Protein AF-A0A6N8RC34-F1 (afdb_monomer)

InterPro domains:
  IPR010295 Protein of unknown function DUF898 [PF05987] (1-135)

Radius of gyration: 23.48 Å; Cα contacts (8 Å, |Δi|>4): 104; chains: 1; bounding box: 56×42×61 Å

Mean predicted aligned error: 10.78 Å

Foldseek 3Di:
DVLVVVCVVVVNLSVLVSVLVVVQVVQQPDDDPNWGKQADDDSVVVSVVVVVVVVLVVVLVVCVVVVPVVVNVVSVVVVVVVVLVCVLVVVQVRQQRIDIPNHGRRDPDDPVVSCCLPPVVVVVLVVVLVVVLVVLVVVQPPPDPVSVVVSVVVNVVSVVVSVVVVVVSVVVD

Sequence (173 aa):
VVNVLLTIITLGIYLPWALMKCKRYLYANMEVNGQRFSYGITGGNVFVSCLVFVFFYFAILMTVSADMPLVGCVLTLSLLVLLIFMAAKGLRYQALMTSLNGVRFSFNCSLKGFWWVTFFLPILMAIGMGAVFFISTKMLHANSSSSVIISVVLMAIVGIVSIGIFNGTLYSL

Organism: Escherichia coli (NCBI:txid562)

Structure (mmCIF, N/CA/C/O backbone):
data_AF-A0A6N8RC34-F1
#
_entry.id   AF-A0A6N8RC34-F1
#
loop_
_atom_site.group_PDB
_atom_site.id
_atom_site.type_symbol
_atom_site.label_atom_id
_atom_site.label_alt_id
_atom_site.label_comp_id
_atom_site.label_asym_id
_atom_site.label_entity_id
_atom_site.label_seq_id
_atom_site.pdbx_PDB_ins_code
_atom_site.Cartn_x
_atom_site.Cartn_y
_atom_site.Cartn_z
_atom_site.occupancy
_atom_site.B_iso_or_equiv
_atom_site.auth_seq_id
_atom_site.auth_comp_id
_atom_site.auth_asym_id
_atom_site.auth_atom_id
_atom_site.pdbx_PDB_model_num
ATOM 1 N N . VAL A 1 1 ? 0.590 -0.813 26.641 1.00 63.06 1 VAL A N 1
ATOM 2 C CA . VAL A 1 1 ? 1.868 -1.478 27.002 1.00 63.06 1 VAL A CA 1
ATOM 3 C C . VAL A 1 1 ? 1.749 -3.008 27.022 1.00 63.06 1 VAL A C 1
ATOM 5 O O . VAL A 1 1 ? 2.522 -3.658 26.337 1.00 63.06 1 VAL A O 1
ATOM 8 N N . VAL A 1 2 ? 0.731 -3.599 27.669 1.00 73.31 2 VAL A N 1
ATOM 9 C CA . VAL A 1 2 ? 0.553 -5.074 27.759 1.00 73.31 2 VAL A CA 1
ATOM 10 C C . VAL A 1 2 ? 0.464 -5.792 26.399 1.00 73.31 2 VAL A C 1
ATOM 12 O O . VAL A 1 2 ? 1.106 -6.819 26.207 1.00 73.31 2 VAL A O 1
ATOM 15 N N . ASN A 1 3 ? -0.263 -5.238 25.419 1.00 76.50 3 ASN A N 1
ATOM 16 C CA . ASN A 1 3 ? -0.353 -5.853 24.083 1.00 76.50 3 ASN A CA 1
ATOM 17 C C . ASN A 1 3 ? 1.005 -5.936 23.369 1.00 76.50 3 ASN A C 1
ATOM 19 O O . ASN A 1 3 ? 1.216 -6.882 22.621 1.00 76.50 3 ASN A O 1
ATOM 23 N N . VAL A 1 4 ? 1.899 -4.963 23.605 1.00 72.06 4 VAL A N 1
ATOM 24 C CA . VAL A 1 4 ? 3.238 -4.915 22.990 1.00 72.06 4 VAL A CA 1
ATOM 25 C C . VAL A 1 4 ? 4.112 -6.034 23.557 1.00 72.06 4 VAL A C 1
ATOM 27 O O . VAL A 1 4 ? 4.781 -6.739 22.804 1.00 72.06 4 VAL A O 1
ATOM 30 N N . LEU A 1 5 ? 4.023 -6.258 24.871 1.00 77.06 5 LEU A N 1
ATOM 31 C CA . LEU A 1 5 ? 4.707 -7.354 25.555 1.00 77.06 5 LEU A CA 1
ATOM 32 C C . LEU A 1 5 ? 4.263 -8.719 25.000 1.00 77.06 5 LEU A C 1
ATOM 34 O O . LEU A 1 5 ? 5.094 -9.562 24.676 1.00 77.06 5 LEU A O 1
ATOM 38 N N . LEU A 1 6 ? 2.952 -8.896 24.798 1.00 73.75 6 LEU A N 1
ATOM 39 C CA . LEU A 1 6 ? 2.382 -10.112 24.211 1.00 73.75 6 LEU A CA 1
ATOM 40 C C . LEU A 1 6 ? 2.857 -10.351 22.768 1.00 73.75 6 LEU A C 1
ATOM 42 O O . LEU A 1 6 ? 3.111 -11.492 22.391 1.00 73.75 6 LEU A O 1
ATOM 46 N N . THR A 1 7 ? 3.011 -9.301 21.954 1.00 74.69 7 THR A N 1
ATOM 47 C CA . THR A 1 7 ? 3.586 -9.424 20.601 1.00 74.69 7 THR A CA 1
ATOM 48 C C . THR A 1 7 ? 5.031 -9.893 20.604 1.00 74.69 7 THR A C 1
ATOM 50 O O . THR A 1 7 ? 5.385 -10.703 19.755 1.00 74.69 7 THR A O 1
ATOM 53 N N . ILE A 1 8 ? 5.850 -9.415 21.543 1.00 78.25 8 ILE A N 1
ATOM 54 C CA . ILE A 1 8 ? 7.261 -9.811 21.639 1.00 78.25 8 ILE A CA 1
ATOM 55 C C . ILE A 1 8 ? 7.361 -11.279 22.071 1.00 78.25 8 ILE A C 1
ATOM 57 O O . ILE A 1 8 ? 8.063 -12.058 21.437 1.00 78.25 8 ILE A O 1
ATOM 61 N N . ILE A 1 9 ? 6.589 -11.678 23.088 1.00 81.31 9 ILE A N 1
ATOM 62 C CA . ILE A 1 9 ? 6.577 -13.057 23.607 1.00 81.31 9 ILE A CA 1
ATOM 63 C C . ILE A 1 9 ? 6.070 -14.056 22.556 1.00 81.31 9 ILE A C 1
ATOM 65 O O . ILE A 1 9 ? 6.555 -15.179 22.482 1.00 81.31 9 ILE A O 1
ATOM 69 N N . THR A 1 10 ? 5.117 -13.652 21.714 1.00 83.12 10 THR A N 1
ATOM 70 C CA . THR A 1 10 ? 4.564 -14.504 20.645 1.00 83.12 10 THR A CA 1
ATOM 71 C C . THR A 1 10 ? 5.323 -14.400 19.318 1.00 83.12 10 THR A C 1
ATOM 73 O O . THR A 1 10 ? 4.778 -14.808 18.293 1.00 83.12 10 THR A O 1
ATOM 76 N N . LEU A 1 11 ? 6.545 -13.841 19.299 1.00 76.81 11 LEU A N 1
ATOM 77 C CA . LEU A 1 11 ? 7.365 -13.677 18.083 1.00 76.81 11 LEU A CA 1
ATOM 78 C C . LEU A 1 11 ? 6.620 -12.967 16.931 1.00 76.81 11 LEU A C 1
ATOM 80 O O . LEU A 1 11 ? 6.848 -13.230 15.755 1.00 76.81 11 LEU A O 1
ATOM 84 N N . GLY A 1 12 ? 5.698 -12.059 17.259 1.00 72.69 12 GLY A N 1
ATOM 85 C CA . GLY A 1 12 ? 4.905 -11.320 16.276 1.00 72.69 12 GLY A CA 1
ATOM 86 C C . GLY A 1 12 ? 3.615 -12.009 15.816 1.00 72.69 12 GLY A C 1
ATOM 87 O O . GLY A 1 12 ? 2.864 -11.411 15.052 1.00 72.69 12 GLY A O 1
ATOM 88 N N . ILE A 1 13 ? 3.258 -13.197 16.316 1.00 78.69 13 ILE A N 1
ATOM 89 C CA . ILE A 1 13 ? 1.967 -13.830 15.976 1.00 78.69 13 ILE A CA 1
ATOM 90 C C . ILE A 1 13 ? 0.790 -12.976 16.484 1.00 78.69 13 ILE A C 1
ATOM 92 O O . ILE A 1 13 ? -0.229 -12.847 15.807 1.00 78.69 13 ILE A O 1
ATOM 96 N N . TYR A 1 14 ? 0.931 -12.316 17.642 1.00 81.44 14 TYR A N 1
ATOM 97 C CA . TYR A 1 14 ? -0.125 -11.467 18.213 1.00 81.44 14 TYR A CA 1
ATOM 98 C C . TYR A 1 14 ? -0.258 -10.076 17.553 1.00 81.44 14 TYR A C 1
ATOM 100 O O . TYR A 1 14 ? -1.153 -9.303 17.913 1.00 81.44 14 TYR A O 1
ATOM 108 N N . LEU A 1 15 ? 0.595 -9.728 16.577 1.00 77.38 15 LEU A N 1
ATOM 109 C CA . LEU A 1 15 ? 0.657 -8.377 15.990 1.00 77.38 15 LEU A CA 1
ATOM 110 C C . LEU A 1 15 ? -0.679 -7.913 15.386 1.00 77.38 15 LEU A C 1
ATOM 112 O O . LEU A 1 15 ? -1.108 -6.796 15.696 1.00 77.38 15 LEU A O 1
ATOM 116 N N . PRO A 1 16 ? -1.406 -8.746 14.613 1.00 79.56 16 PRO A N 1
ATOM 117 C CA . PRO A 1 16 ? -2.693 -8.358 14.034 1.00 79.56 16 PRO A CA 1
ATOM 118 C C . PRO A 1 16 ? -3.755 -8.014 15.087 1.00 79.56 16 PRO A C 1
ATOM 120 O O . PRO A 1 16 ? -4.506 -7.047 14.932 1.00 79.56 16 PRO A O 1
ATOM 123 N N . TRP A 1 17 ? -3.800 -8.761 16.194 1.00 79.88 17 TRP A N 1
ATOM 124 C CA . TRP A 1 17 ? -4.734 -8.502 17.293 1.00 79.88 17 TRP A CA 1
ATOM 125 C C . TRP A 1 17 ? -4.343 -7.269 18.107 1.00 79.88 17 TRP A C 1
ATOM 127 O O . TRP A 1 17 ? -5.219 -6.484 18.478 1.00 79.88 17 TRP A O 1
ATOM 137 N N . ALA A 1 18 ? -3.046 -7.061 18.355 1.00 79.44 18 ALA A N 1
ATOM 138 C CA . ALA A 1 18 ? -2.543 -5.870 19.034 1.00 79.44 18 ALA A CA 1
ATOM 139 C C . ALA A 1 18 ? -2.869 -4.590 18.247 1.00 79.44 18 ALA A C 1
ATOM 141 O O . ALA A 1 18 ? -3.388 -3.630 18.827 1.00 79.44 18 ALA A O 1
ATOM 142 N N . LEU A 1 19 ? -2.640 -4.603 16.928 1.00 77.81 19 LEU A N 1
ATOM 143 C CA . LEU A 1 19 ? -2.957 -3.492 16.030 1.00 77.81 19 LEU A CA 1
ATOM 144 C C . LEU A 1 19 ? -4.456 -3.184 16.008 1.00 77.81 19 LEU A C 1
ATOM 146 O O . LEU A 1 19 ? -4.842 -2.024 16.143 1.00 77.81 19 LEU A O 1
ATOM 150 N N . MET A 1 20 ? -5.312 -4.205 15.899 1.00 78.19 20 MET A N 1
ATOM 151 C CA . MET A 1 20 ? -6.765 -3.997 15.897 1.00 78.19 20 MET A CA 1
ATOM 152 C C . MET A 1 20 ? -7.292 -3.481 17.232 1.00 78.19 20 MET A C 1
ATOM 154 O O . MET A 1 20 ? -8.139 -2.587 17.243 1.00 78.19 20 MET A O 1
ATOM 158 N N . LYS A 1 21 ? -6.755 -3.968 18.359 1.00 79.81 21 LYS A N 1
ATOM 159 C CA . LYS A 1 21 ? -7.063 -3.393 19.674 1.00 79.81 21 LYS A CA 1
ATOM 160 C C . LYS A 1 21 ? -6.669 -1.918 19.720 1.00 79.81 21 LYS A C 1
ATOM 162 O O . LYS A 1 21 ? -7.504 -1.105 20.098 1.00 79.81 21 LYS A O 1
ATOM 167 N N . CYS A 1 22 ? -5.450 -1.567 19.302 1.00 80.56 22 CYS A N 1
ATOM 168 C CA . CYS A 1 22 ? -4.970 -0.182 19.287 1.00 80.56 22 CYS A CA 1
ATOM 169 C C . CYS A 1 22 ? -5.870 0.729 18.439 1.00 80.56 22 CYS A C 1
ATOM 171 O O . CYS A 1 22 ? -6.347 1.749 18.931 1.00 80.56 22 CYS A O 1
ATOM 173 N N . LYS A 1 23 ? -6.202 0.311 17.209 1.00 76.88 23 LYS A N 1
ATOM 174 C CA . LYS A 1 23 ? -7.136 1.046 16.346 1.00 76.88 23 LYS A CA 1
ATOM 175 C C . LYS A 1 23 ? -8.494 1.242 17.012 1.00 76.88 23 LYS A C 1
ATOM 177 O O . LYS A 1 23 ? -8.998 2.356 17.024 1.00 76.88 23 LYS A O 1
ATOM 182 N N . ARG A 1 24 ? -9.068 0.197 17.619 1.00 78.25 24 ARG A N 1
ATOM 183 C CA . ARG A 1 24 ? -10.349 0.302 18.333 1.00 78.25 24 ARG A CA 1
ATOM 184 C C . ARG A 1 24 ? -10.286 1.300 19.493 1.00 78.25 24 ARG A C 1
ATOM 186 O O . ARG A 1 24 ? -11.235 2.052 19.673 1.00 78.25 24 ARG A O 1
ATOM 193 N N . TYR A 1 25 ? -9.186 1.335 20.249 1.00 79.88 25 TYR A N 1
ATOM 194 C CA . TYR A 1 25 ? -8.989 2.340 21.300 1.00 79.88 25 TYR A CA 1
ATOM 195 C C . TYR A 1 25 ? -8.897 3.759 20.729 1.00 79.88 25 TYR A C 1
ATOM 197 O O . TYR A 1 25 ? -9.510 4.662 21.286 1.00 79.88 25 TYR A O 1
ATOM 205 N N . LEU A 1 26 ? -8.186 3.965 19.617 1.00 78.50 26 LEU A N 1
ATOM 206 C CA . LEU A 1 26 ? -8.103 5.281 18.974 1.00 78.50 26 LEU A CA 1
ATOM 207 C C . LEU A 1 26 ? -9.468 5.746 18.449 1.00 78.50 26 LEU A C 1
ATOM 209 O O . LEU A 1 26 ? -9.878 6.858 18.751 1.00 78.50 26 LEU A O 1
ATOM 213 N N . TYR A 1 27 ? -10.207 4.889 17.738 1.00 73.75 27 TYR A N 1
ATOM 214 C CA . TYR A 1 27 ? -11.541 5.229 17.227 1.00 73.75 27 TYR A CA 1
ATOM 215 C C . TYR A 1 27 ? -12.570 5.467 18.339 1.00 73.75 27 TYR A C 1
ATOM 217 O O . TYR A 1 27 ? -13.431 6.323 18.182 1.00 73.75 27 TYR A O 1
ATOM 225 N N . ALA A 1 28 ? -12.467 4.761 19.470 1.00 73.25 28 ALA A N 1
ATOM 226 C CA . ALA A 1 28 ? -13.355 4.974 20.614 1.00 73.25 28 ALA A CA 1
ATOM 227 C C . ALA A 1 28 ? -13.096 6.300 21.355 1.00 73.25 28 ALA A C 1
ATOM 229 O O . ALA A 1 28 ? -14.009 6.808 22.000 1.00 73.25 28 ALA A O 1
ATOM 230 N N . ASN A 1 29 ? -11.872 6.838 21.278 1.00 76.94 29 ASN A N 1
ATOM 231 C CA . ASN A 1 29 ? -11.497 8.126 21.875 1.00 76.94 29 ASN A CA 1
ATOM 232 C C . ASN A 1 29 ? -11.538 9.290 20.869 1.00 76.94 29 ASN A C 1
ATOM 234 O O . ASN A 1 29 ? -11.396 10.441 21.269 1.00 76.94 29 ASN A O 1
ATOM 238 N N . MET A 1 30 ? -11.722 9.011 19.574 1.00 75.19 30 MET A N 1
ATOM 239 C CA . MET A 1 30 ? -11.992 10.040 18.574 1.00 75.19 30 MET A CA 1
ATOM 240 C C . MET A 1 30 ? -13.492 10.321 18.525 1.00 75.19 30 MET A C 1
ATOM 242 O O . MET A 1 30 ? -14.285 9.508 18.046 1.00 75.19 30 MET A O 1
ATOM 246 N N . GLU A 1 31 ? -13.863 11.499 19.012 1.00 69.69 31 GLU A N 1
ATOM 247 C CA . GLU A 1 31 ? -15.205 12.055 18.894 1.00 69.69 31 GLU A CA 1
ATOM 248 C C . GLU A 1 31 ? -15.199 13.121 17.798 1.00 69.69 31 GLU A C 1
ATOM 250 O O . GLU A 1 31 ? -14.396 14.052 17.821 1.00 69.69 31 GLU A O 1
ATOM 255 N N . VAL A 1 32 ? -16.096 12.988 16.823 1.00 68.62 32 VAL A N 1
ATOM 256 C CA . VAL A 1 32 ? -16.348 14.036 15.829 1.00 68.62 32 VAL A CA 1
ATOM 257 C C . VAL A 1 32 ? -17.746 14.560 16.096 1.00 68.62 32 VAL A C 1
ATOM 259 O O . VAL A 1 32 ? -18.718 13.810 16.044 1.00 68.62 32 VAL A O 1
ATOM 262 N N . ASN A 1 33 ? -17.840 15.850 16.419 1.00 66.56 33 ASN A N 1
ATOM 263 C CA . ASN A 1 33 ? -19.104 16.529 16.708 1.00 66.56 33 ASN A CA 1
ATOM 264 C C . ASN A 1 33 ? -19.908 15.886 17.869 1.00 66.56 33 ASN A C 1
ATOM 266 O O . ASN A 1 33 ? -21.126 15.740 17.791 1.00 66.56 33 ASN A O 1
ATOM 270 N N . GLY A 1 34 ? -19.212 15.440 18.927 1.00 66.44 34 GLY A N 1
ATOM 271 C CA . GLY A 1 34 ? -19.816 14.828 20.122 1.00 66.44 34 GLY A CA 1
ATOM 272 C C . GLY A 1 34 ? -20.303 13.384 19.947 1.00 66.44 34 GLY A C 1
ATOM 273 O O . GLY A 1 34 ? -20.969 12.849 20.830 1.00 66.44 34 GLY A O 1
ATOM 274 N N . GLN A 1 35 ? -19.992 12.740 18.818 1.00 60.16 35 GLN A N 1
ATOM 275 C CA . GLN A 1 35 ? -20.383 11.361 18.526 1.00 60.16 35 GLN A CA 1
ATOM 276 C C . GLN A 1 35 ? -19.145 10.470 18.351 1.00 60.16 35 GLN A C 1
ATOM 278 O O . GLN A 1 35 ? -18.155 10.864 17.729 1.00 60.16 35 GLN A O 1
ATOM 283 N N . ARG A 1 36 ? -19.207 9.248 18.893 1.00 67.06 36 ARG A N 1
ATOM 284 C CA . ARG A 1 36 ? -18.118 8.259 18.843 1.00 67.06 36 ARG A CA 1
ATOM 285 C C . ARG A 1 36 ? -18.235 7.374 17.610 1.00 67.06 36 ARG A C 1
ATOM 287 O O . ARG A 1 36 ? -19.323 6.902 17.278 1.00 67.06 36 ARG A O 1
ATOM 294 N N . PHE A 1 37 ? -17.104 7.068 16.983 1.00 67.50 37 PHE A N 1
ATOM 295 C CA . PHE A 1 37 ? -17.050 6.049 15.938 1.00 67.50 37 PHE A CA 1
ATOM 296 C C . PHE A 1 37 ? -17.117 4.645 16.548 1.00 67.50 37 PHE A C 1
ATOM 298 O O . PHE A 1 37 ? -16.347 4.306 17.448 1.00 67.50 37 PHE A O 1
ATOM 305 N N . SER A 1 38 ? -17.998 3.794 16.017 1.00 65.88 38 SER A N 1
ATOM 306 C CA . SER A 1 38 ? -18.004 2.366 16.349 1.00 65.88 38 SER A CA 1
ATOM 307 C C . SER A 1 38 ? -17.232 1.589 15.284 1.00 65.88 38 SER A C 1
ATOM 309 O O . SER A 1 38 ? -17.516 1.713 14.090 1.00 65.88 38 SER A O 1
ATOM 311 N N . TYR A 1 39 ? -16.232 0.816 15.719 1.00 67.81 39 TYR A N 1
ATOM 312 C CA . TYR A 1 39 ? -15.354 0.019 14.860 1.00 67.81 39 TYR A CA 1
ATOM 313 C C . TYR A 1 39 ? -15.387 -1.450 15.286 1.00 67.81 39 TYR A C 1
ATOM 315 O O . TYR A 1 39 ? -14.823 -1.833 16.315 1.00 67.81 39 TYR A O 1
ATOM 323 N N . GLY A 1 40 ? -16.058 -2.281 14.489 1.00 66.50 40 GLY A N 1
ATOM 324 C CA . GLY A 1 40 ? -16.324 -3.684 14.821 1.00 66.50 40 GLY A CA 1
ATOM 325 C C . GLY A 1 40 ? -15.365 -4.710 14.208 1.00 66.50 40 GLY A C 1
ATOM 326 O O . GLY A 1 40 ? -15.733 -5.874 14.098 1.00 66.50 40 GLY A O 1
ATOM 327 N N . ILE A 1 41 ? -14.166 -4.334 13.751 1.00 66.69 41 ILE A N 1
ATOM 328 C CA . ILE A 1 41 ? -13.298 -5.293 13.045 1.00 66.69 41 ILE A CA 1
ATOM 329 C C . ILE A 1 41 ? -12.612 -6.276 14.003 1.00 66.69 41 ILE A C 1
ATOM 331 O O . ILE A 1 41 ? -11.836 -5.897 14.880 1.00 66.69 41 ILE A O 1
ATOM 335 N N . THR A 1 42 ? -12.842 -7.566 13.759 1.00 73.69 42 THR A N 1
ATOM 336 C CA . THR A 1 42 ? -12.169 -8.685 14.428 1.00 73.69 42 THR A CA 1
ATOM 337 C C . THR A 1 42 ? -10.770 -8.924 13.850 1.00 73.69 42 THR A C 1
ATOM 339 O O . THR A 1 42 ? -10.593 -9.007 12.634 1.00 73.69 42 THR A O 1
ATOM 342 N N . GLY A 1 43 ? -9.766 -9.101 14.718 1.00 68.38 43 GLY A N 1
ATOM 343 C CA . GLY A 1 43 ? -8.370 -9.329 14.307 1.00 68.38 43 GLY A CA 1
ATOM 344 C C . GLY A 1 43 ? -8.115 -10.619 13.513 1.00 68.38 43 GLY A C 1
ATOM 345 O O . GLY A 1 43 ? -7.124 -10.691 12.792 1.00 68.38 43 GLY A O 1
ATOM 346 N N . GL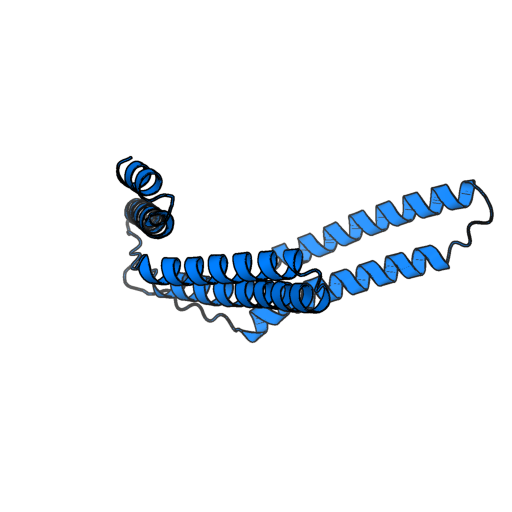Y A 1 44 ? -9.023 -11.603 13.573 1.00 78.00 44 GLY A N 1
ATOM 347 C CA . GLY A 1 44 ? -8.878 -12.890 12.879 1.00 78.00 44 GLY A CA 1
ATOM 348 C C . GLY A 1 44 ? -8.754 -12.766 11.357 1.00 78.00 44 GLY A C 1
ATOM 349 O O . GLY A 1 44 ? -7.874 -13.380 10.763 1.00 78.00 44 GLY A O 1
ATOM 350 N N . ASN A 1 45 ? -9.550 -11.903 10.718 1.00 78.19 45 ASN A N 1
ATOM 351 C CA . ASN A 1 45 ? -9.511 -11.747 9.255 1.00 78.19 45 ASN A CA 1
ATOM 352 C C . 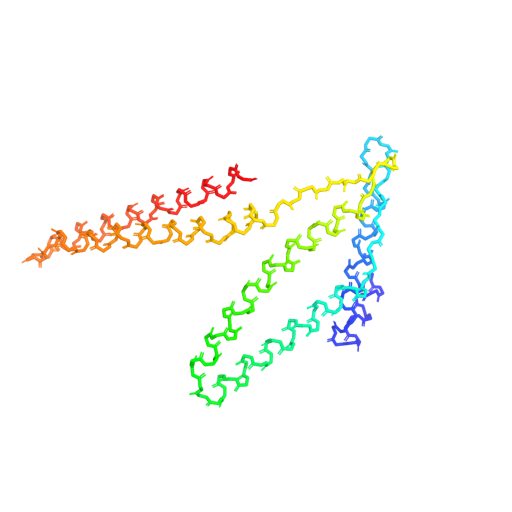ASN A 1 45 ? -8.179 -11.143 8.776 1.00 78.19 45 ASN A C 1
ATOM 354 O O . ASN A 1 45 ? -7.685 -11.460 7.691 1.00 78.19 45 ASN A O 1
ATOM 358 N N . VAL A 1 46 ? -7.569 -10.290 9.603 1.00 79.81 46 VAL A N 1
ATOM 359 C CA . VAL A 1 46 ? -6.252 -9.711 9.312 1.00 79.81 46 VAL A CA 1
ATOM 360 C C . VAL A 1 46 ? -5.141 -10.721 9.546 1.00 79.81 46 VAL A C 1
ATOM 362 O O . VAL A 1 46 ? -4.187 -10.743 8.775 1.00 79.81 46 VAL A O 1
ATOM 365 N N . PHE A 1 47 ? -5.289 -11.606 10.533 1.00 84.31 47 PHE A N 1
ATOM 366 C CA . PHE A 1 47 ? -4.364 -12.719 10.723 1.00 84.31 47 PHE A CA 1
ATOM 367 C C . PHE A 1 47 ? -4.343 -13.661 9.511 1.00 84.31 47 PHE A C 1
ATOM 369 O O . PHE A 1 47 ? -3.267 -13.960 9.007 1.00 84.31 47 PHE A O 1
ATOM 376 N N . VAL A 1 48 ? -5.510 -14.043 8.974 1.00 84.69 48 VAL A N 1
ATOM 377 C CA . VAL A 1 48 ? -5.591 -14.869 7.751 1.00 84.69 48 VAL A CA 1
ATOM 378 C C . VAL A 1 48 ? -4.888 -14.186 6.578 1.00 84.69 48 VAL A C 1
ATOM 380 O O . VAL A 1 48 ? -4.122 -14.820 5.858 1.00 84.69 48 VAL A O 1
ATOM 383 N N . SER A 1 49 ? -5.093 -12.877 6.418 1.00 83.50 49 SER A N 1
ATOM 384 C CA . SER A 1 49 ? -4.435 -12.106 5.358 1.00 83.50 49 SER A CA 1
ATOM 385 C C . SER A 1 49 ? -2.912 -12.089 5.526 1.00 83.50 49 SER A C 1
ATOM 387 O O . SER A 1 49 ? -2.180 -12.293 4.564 1.00 83.50 49 SER A O 1
ATOM 389 N N . CYS A 1 50 ? -2.429 -11.906 6.756 1.00 85.31 50 CYS A N 1
ATOM 390 C CA . CYS A 1 50 ? -1.007 -11.964 7.088 1.00 85.31 50 CYS A CA 1
ATOM 391 C C . CYS A 1 50 ? -0.404 -13.352 6.815 1.00 85.31 50 CYS A C 1
ATOM 393 O O . CYS A 1 50 ? 0.679 -13.441 6.247 1.00 85.31 50 CYS A O 1
ATOM 395 N N . LEU A 1 51 ? -1.124 -14.429 7.140 1.00 87.31 51 LEU A N 1
ATOM 396 C CA . LEU A 1 51 ? -0.679 -15.802 6.890 1.00 87.31 51 LEU A CA 1
ATOM 397 C C . LEU A 1 51 ? -0.516 -16.071 5.387 1.00 87.31 51 LEU A C 1
ATOM 399 O O . LEU A 1 51 ? 0.502 -16.621 4.974 1.00 87.31 51 LEU A O 1
ATOM 403 N N . VAL A 1 52 ? -1.456 -15.599 4.560 1.00 88.06 52 VAL A N 1
ATOM 404 C CA . VAL A 1 52 ? -1.335 -15.662 3.092 1.00 88.06 52 VAL A CA 1
ATOM 405 C C . VAL A 1 52 ? -0.083 -14.918 2.609 1.00 88.06 52 VAL A C 1
ATOM 407 O O . VAL A 1 52 ? 0.647 -15.448 1.775 1.00 88.06 52 VAL A O 1
ATOM 410 N N . PHE A 1 53 ? 0.221 -13.736 3.160 1.00 87.19 53 PHE A N 1
ATOM 411 C CA . PHE A 1 53 ? 1.450 -13.005 2.821 1.00 87.19 53 PHE A CA 1
ATOM 412 C C . PHE A 1 53 ? 2.720 -13.770 3.167 1.00 87.19 53 PHE A C 1
ATOM 414 O O . PHE A 1 53 ? 3.618 -13.866 2.334 1.00 87.19 53 PHE A O 1
ATOM 421 N N . VAL A 1 54 ? 2.787 -14.324 4.376 1.00 88.69 54 VAL A N 1
ATOM 422 C CA . VAL A 1 54 ? 3.941 -15.107 4.831 1.00 88.69 54 VAL A CA 1
ATOM 423 C C . VAL A 1 54 ? 4.134 -16.341 3.949 1.00 88.69 54 VAL A C 1
ATOM 425 O O . VAL A 1 54 ? 5.259 -16.630 3.549 1.00 88.69 54 VAL A O 1
ATOM 428 N N . PHE A 1 55 ? 3.045 -17.023 3.585 1.00 91.19 55 PHE A N 1
ATOM 429 C CA . PHE A 1 55 ? 3.083 -18.172 2.682 1.00 91.19 55 PHE A CA 1
ATOM 430 C C . PHE A 1 55 ? 3.664 -17.808 1.309 1.00 91.19 55 PHE A C 1
ATOM 432 O O . PHE A 1 55 ? 4.599 -18.454 0.842 1.00 91.19 55 PHE A O 1
ATOM 439 N N . PHE A 1 56 ? 3.156 -16.743 0.684 1.00 90.69 56 PHE A N 1
ATOM 440 C CA . PHE A 1 56 ? 3.649 -16.286 -0.616 1.00 90.69 56 PHE A CA 1
ATOM 441 C C . PHE A 1 56 ? 5.104 -15.809 -0.556 1.00 90.69 56 PHE A C 1
ATOM 443 O O . PHE A 1 56 ? 5.886 -16.129 -1.447 1.00 90.69 56 PHE A O 1
ATOM 450 N N . TYR A 1 57 ? 5.486 -15.085 0.497 1.00 88.56 57 TYR A N 1
ATOM 451 C CA . TYR A 1 57 ? 6.866 -14.653 0.709 1.00 88.56 57 TYR A CA 1
ATOM 452 C C . TYR A 1 57 ? 7.823 -15.849 0.786 1.00 88.56 57 TYR A C 1
ATOM 454 O O . TYR A 1 57 ? 8.841 -15.877 0.098 1.00 88.56 57 TYR A O 1
ATOM 462 N N . PHE A 1 58 ? 7.463 -16.872 1.563 1.00 91.62 58 PHE A N 1
ATOM 463 C CA . PHE A 1 58 ? 8.270 -18.081 1.691 1.00 91.62 58 PHE A CA 1
ATOM 464 C C . PHE A 1 58 ? 8.353 -18.861 0.372 1.00 91.62 58 PHE A C 1
ATOM 466 O O . PHE A 1 58 ? 9.428 -19.318 -0.007 1.00 91.62 58 PHE A O 1
ATOM 473 N N . ALA A 1 59 ? 7.248 -18.951 -0.373 1.00 90.31 59 ALA A N 1
ATOM 474 C CA . ALA A 1 59 ? 7.232 -19.565 -1.697 1.00 90.31 59 ALA A CA 1
ATOM 475 C C . ALA A 1 59 ? 8.156 -18.831 -2.691 1.00 90.31 59 ALA A C 1
ATOM 477 O O . ALA A 1 59 ? 8.877 -19.486 -3.440 1.00 90.31 59 ALA A O 1
ATOM 478 N N . ILE A 1 60 ? 8.208 -17.493 -2.656 1.00 89.56 60 ILE A N 1
ATOM 479 C CA . ILE A 1 60 ? 9.138 -16.708 -3.486 1.00 89.56 60 ILE A CA 1
ATOM 480 C C . ILE A 1 60 ? 10.586 -17.032 -3.113 1.00 89.56 60 ILE A C 1
ATOM 482 O O . ILE A 1 60 ? 11.381 -17.336 -4.001 1.00 89.56 60 ILE A O 1
ATOM 486 N N . LEU A 1 61 ? 10.926 -17.047 -1.821 1.00 89.62 61 LEU A N 1
ATOM 487 C CA . LEU A 1 61 ? 12.278 -17.401 -1.377 1.00 89.62 61 LEU A CA 1
ATOM 488 C C . LEU A 1 61 ? 12.700 -18.791 -1.871 1.00 89.62 61 LEU A C 1
ATOM 490 O O . LEU A 1 61 ? 13.808 -18.945 -2.375 1.00 89.62 61 LEU A O 1
ATOM 494 N N . MET A 1 62 ? 11.795 -19.773 -1.820 1.00 89.44 62 MET A N 1
ATOM 495 C CA . MET A 1 62 ? 12.065 -21.124 -2.322 1.00 89.44 62 MET A CA 1
ATOM 496 C C . MET A 1 62 ? 12.323 -21.157 -3.832 1.00 89.44 62 MET A C 1
ATOM 498 O O . MET A 1 62 ? 13.201 -21.887 -4.282 1.00 89.44 62 MET A O 1
ATOM 502 N N . THR A 1 63 ? 11.611 -20.345 -4.623 1.00 89.88 63 THR A N 1
ATOM 503 C CA . THR A 1 63 ? 11.873 -20.251 -6.074 1.00 89.88 63 THR A CA 1
ATOM 504 C C . THR A 1 63 ? 13.217 -19.604 -6.396 1.00 89.88 63 THR A C 1
ATOM 506 O O . THR A 1 63 ? 13.849 -19.989 -7.378 1.00 89.88 63 THR A O 1
ATOM 509 N N . VAL A 1 64 ? 13.670 -18.659 -5.562 1.00 88.38 64 VAL A N 1
ATOM 510 C CA . VAL A 1 64 ? 14.985 -18.018 -5.699 1.00 88.38 64 VAL A CA 1
ATOM 511 C C . VAL A 1 64 ? 16.096 -19.009 -5.360 1.00 88.38 64 VAL A C 1
ATOM 513 O O . VAL A 1 64 ? 17.063 -19.102 -6.102 1.00 88.38 64 VAL A O 1
ATOM 516 N N . SER A 1 65 ? 15.942 -19.798 -4.293 1.00 87.19 65 SER A N 1
ATOM 517 C CA . SER A 1 65 ? 16.912 -20.841 -3.929 1.00 87.19 65 SER A CA 1
ATOM 518 C C . SER A 1 65 ? 16.981 -22.009 -4.920 1.00 87.19 65 SER A C 1
ATOM 520 O O . SER A 1 65 ? 17.964 -22.741 -4.911 1.00 87.19 65 SER A O 1
ATOM 522 N N . ALA A 1 66 ? 15.950 -22.208 -5.745 1.00 88.75 66 ALA A N 1
ATOM 523 C CA . ALA A 1 66 ? 15.885 -23.267 -6.753 1.00 88.75 66 ALA A CA 1
ATOM 524 C C . ALA A 1 66 ? 16.341 -22.821 -8.160 1.00 88.75 66 ALA A C 1
ATOM 526 O O . ALA A 1 66 ? 16.200 -23.596 -9.104 1.00 88.75 66 ALA A O 1
ATOM 527 N N . ASP A 1 67 ? 16.825 -21.582 -8.321 1.00 87.62 67 ASP A N 1
ATOM 528 C CA . ASP A 1 67 ? 17.293 -21.006 -9.595 1.00 87.62 67 ASP A CA 1
ATOM 529 C C . ASP A 1 67 ? 16.283 -21.112 -10.760 1.00 87.62 67 ASP A C 1
ATOM 531 O O . ASP A 1 67 ? 16.651 -21.191 -11.934 1.00 87.62 67 ASP A O 1
ATOM 535 N N . MET A 1 68 ? 14.977 -21.082 -10.460 1.00 84.56 68 MET A N 1
ATOM 536 C CA . MET A 1 68 ? 13.903 -21.086 -11.465 1.00 84.56 68 MET A CA 1
ATOM 537 C C . MET A 1 68 ? 13.300 -19.675 -11.629 1.00 84.56 68 MET A C 1
ATOM 539 O O . MET A 1 68 ? 12.243 -19.383 -11.053 1.00 84.56 68 MET A O 1
ATOM 543 N N . PRO A 1 69 ? 13.906 -18.782 -12.442 1.00 84.62 69 PRO A N 1
ATOM 544 C CA . PRO A 1 69 ? 13.522 -17.367 -12.501 1.00 84.62 69 PRO A CA 1
ATOM 545 C C . PRO A 1 69 ? 12.112 -17.142 -13.060 1.00 84.62 69 PRO A C 1
ATOM 547 O O . PRO A 1 69 ? 11.402 -16.243 -12.614 1.00 84.62 69 PRO A O 1
ATOM 550 N N . LEU A 1 70 ? 11.665 -17.979 -14.002 1.00 89.69 70 LEU A N 1
ATOM 551 C CA . LEU A 1 70 ? 10.326 -17.885 -14.596 1.00 89.69 70 LEU A CA 1
ATOM 552 C C . LEU A 1 70 ? 9.218 -18.069 -13.550 1.00 89.69 70 LEU A C 1
ATOM 554 O O . LEU A 1 70 ? 8.274 -17.280 -13.508 1.00 89.69 70 LEU A O 1
ATOM 558 N N . VAL A 1 71 ? 9.347 -19.076 -12.680 1.00 88.62 71 VAL A N 1
ATOM 559 C CA . VAL A 1 71 ? 8.351 -19.366 -11.637 1.00 88.62 71 VAL A CA 1
ATOM 560 C C . VAL A 1 71 ? 8.341 -18.255 -10.586 1.00 88.62 71 VAL A C 1
ATOM 562 O O . VAL A 1 71 ? 7.267 -17.798 -10.197 1.00 88.62 71 VAL A O 1
ATOM 565 N N . GLY A 1 72 ? 9.519 -17.758 -10.190 1.00 88.62 72 GLY A N 1
ATOM 566 C CA . GLY A 1 72 ? 9.644 -16.632 -9.263 1.00 88.62 72 GLY A CA 1
ATOM 567 C C . GLY A 1 72 ? 8.983 -15.352 -9.784 1.00 88.62 72 GLY A C 1
ATOM 568 O O . GLY A 1 72 ? 8.235 -14.702 -9.051 1.00 88.62 72 GLY A O 1
ATOM 569 N N . CYS A 1 73 ? 9.170 -15.018 -11.066 1.00 88.00 73 CYS A N 1
ATOM 570 C CA . CYS A 1 73 ? 8.504 -13.878 -11.704 1.00 88.00 73 CYS A CA 1
ATOM 571 C C . CYS A 1 73 ? 6.975 -14.011 -11.683 1.00 88.00 73 CYS A C 1
ATOM 573 O O . CYS A 1 73 ? 6.281 -13.070 -11.295 1.00 88.00 73 CYS A O 1
ATOM 575 N N . VAL A 1 74 ? 6.442 -15.182 -12.053 1.00 91.88 74 VAL A N 1
ATOM 576 C CA . VAL A 1 74 ? 4.991 -15.442 -12.041 1.00 91.88 74 VAL A CA 1
ATOM 577 C C . VAL A 1 74 ? 4.424 -15.323 -10.626 1.00 91.88 74 VAL A C 1
ATOM 579 O O . VAL A 1 74 ? 3.403 -14.666 -10.420 1.00 91.88 74 VAL A O 1
ATOM 582 N N . LEU A 1 75 ? 5.102 -15.902 -9.635 1.00 88.44 75 LEU A N 1
ATOM 583 C CA . LEU A 1 75 ? 4.673 -15.863 -8.240 1.00 88.44 75 LEU A CA 1
ATOM 584 C C . LEU A 1 75 ? 4.713 -14.435 -7.667 1.00 88.44 75 LEU A C 1
ATOM 586 O O . LEU A 1 75 ? 3.791 -14.019 -6.964 1.00 88.44 75 LEU A O 1
ATOM 590 N N . THR A 1 76 ? 5.736 -13.657 -8.027 1.00 86.00 76 THR A N 1
ATOM 591 C CA . THR A 1 76 ? 5.884 -12.251 -7.621 1.00 86.00 76 THR A CA 1
ATOM 592 C C . THR A 1 76 ? 4.793 -11.370 -8.236 1.00 86.00 76 THR A C 1
ATOM 594 O O . THR A 1 76 ? 4.162 -10.581 -7.530 1.00 86.00 76 THR A O 1
ATOM 597 N N . LEU A 1 77 ? 4.500 -11.539 -9.531 1.00 89.62 77 LEU A N 1
ATOM 598 C CA . LEU A 1 77 ? 3.392 -10.845 -10.198 1.00 89.62 77 LEU A CA 1
ATOM 599 C C . LEU A 1 77 ? 2.040 -11.216 -9.575 1.00 89.62 77 LEU A C 1
ATOM 601 O O . LEU A 1 77 ? 1.217 -10.337 -9.314 1.00 89.62 77 LEU A O 1
ATOM 605 N N . SER A 1 78 ? 1.829 -12.500 -9.270 1.00 88.38 78 SER A N 1
ATOM 606 C CA . SER A 1 78 ? 0.627 -12.974 -8.578 1.00 88.38 78 SER A CA 1
ATOM 607 C C . SER A 1 78 ? 0.457 -12.316 -7.205 1.00 88.38 78 SER A C 1
ATOM 609 O O . SER A 1 78 ? -0.652 -11.907 -6.858 1.00 88.38 78 SER A O 1
ATOM 611 N N . LEU A 1 79 ? 1.535 -12.177 -6.423 1.00 87.94 79 LEU A N 1
ATOM 612 C CA . LEU A 1 79 ? 1.509 -11.519 -5.112 1.00 87.94 79 LEU A CA 1
ATOM 613 C C . LEU A 1 79 ? 1.095 -10.047 -5.238 1.00 87.94 79 LEU A C 1
ATOM 615 O O . LEU A 1 79 ? 0.263 -9.579 -4.461 1.00 87.94 79 LEU A O 1
ATOM 619 N N . LEU A 1 80 ? 1.610 -9.333 -6.240 1.00 8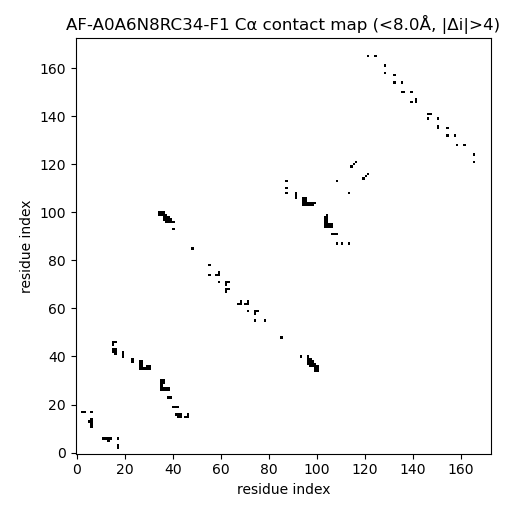5.75 80 LEU A N 1
ATOM 620 C CA . LEU A 1 80 ? 1.279 -7.927 -6.485 1.00 85.75 80 LEU A CA 1
ATOM 621 C C . LEU A 1 80 ? -0.211 -7.741 -6.827 1.00 85.75 80 LEU A C 1
ATOM 623 O O . LEU A 1 80 ? -0.878 -6.866 -6.271 1.00 85.75 80 LEU A O 1
ATOM 627 N N . VAL A 1 81 ? -0.768 -8.616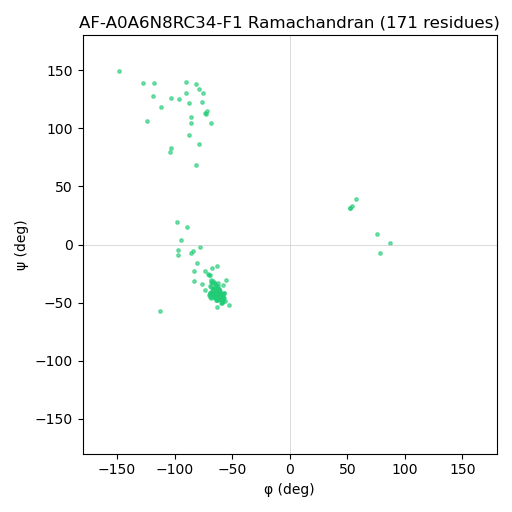 -7.670 1.00 86.50 81 VAL A N 1
ATOM 628 C CA . VAL A 1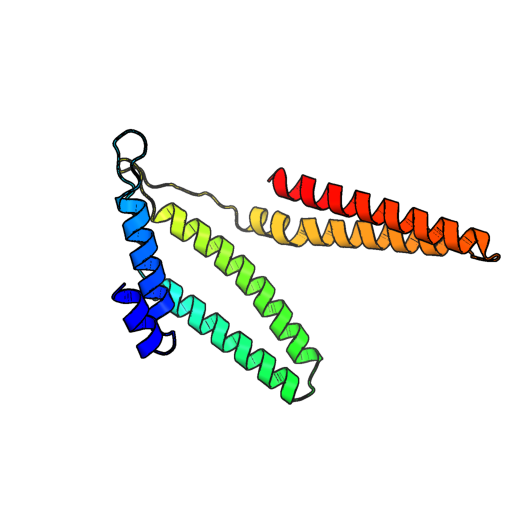 81 ? -2.209 -8.622 -7.988 1.00 86.50 81 VAL A CA 1
ATOM 629 C C . VAL A 1 81 ? -3.054 -8.977 -6.757 1.00 86.50 81 VAL A C 1
ATOM 631 O O . VAL A 1 81 ? -4.117 -8.393 -6.525 1.00 86.50 81 VAL A O 1
ATOM 634 N N . LEU A 1 82 ? -2.583 -9.908 -5.930 1.00 86.88 82 LEU A N 1
ATOM 635 C CA . LEU A 1 82 ? -3.272 -10.305 -4.707 1.00 86.88 82 LEU A CA 1
ATOM 636 C C . LEU A 1 82 ? -3.261 -9.177 -3.664 1.00 86.88 82 LEU A C 1
ATOM 638 O O . LEU A 1 82 ? -4.304 -8.905 -3.071 1.00 86.88 82 LEU A O 1
ATOM 642 N N . LEU A 1 83 ? -2.141 -8.461 -3.499 1.00 83.56 83 LEU A N 1
ATOM 643 C CA . LEU A 1 83 ? -2.017 -7.282 -2.630 1.00 83.56 83 LEU A CA 1
ATOM 644 C C . LEU A 1 83 ? -3.083 -6.245 -2.937 1.00 83.56 83 LEU A C 1
ATOM 646 O O . LEU A 1 83 ? -3.800 -5.809 -2.036 1.00 83.56 83 LEU A O 1
ATOM 650 N N . ILE A 1 84 ? -3.205 -5.866 -4.208 1.00 79.94 84 ILE A N 1
ATOM 651 C CA . ILE A 1 84 ? -4.124 -4.801 -4.592 1.00 79.94 84 ILE A CA 1
ATOM 652 C C . ILE A 1 84 ? -5.583 -5.230 -4.415 1.00 79.94 84 ILE A C 1
ATOM 654 O O . ILE A 1 84 ? -6.421 -4.460 -3.942 1.00 79.94 84 ILE A O 1
ATOM 658 N N . PHE A 1 85 ? -5.881 -6.499 -4.697 1.00 83.06 85 PHE A N 1
ATOM 659 C CA . PHE A 1 85 ? -7.203 -7.067 -4.473 1.00 83.06 85 PHE A CA 1
ATOM 660 C C . PHE A 1 85 ? -7.563 -7.130 -2.983 1.00 83.06 85 PHE A C 1
ATOM 662 O O . PHE A 1 85 ? -8.681 -6.775 -2.594 1.00 83.06 85 PHE A O 1
ATOM 669 N N . MET A 1 86 ? -6.618 -7.540 -2.133 1.00 83.50 86 MET A N 1
ATOM 670 C CA . MET A 1 86 ? -6.794 -7.541 -0.682 1.00 83.50 86 MET A CA 1
ATOM 671 C C . MET A 1 86 ? -6.917 -6.127 -0.122 1.00 83.50 86 MET A C 1
ATOM 673 O O . MET A 1 86 ? -7.743 -5.915 0.761 1.00 83.50 86 MET A O 1
ATOM 677 N N . ALA A 1 87 ? -6.172 -5.154 -0.649 1.00 81.56 87 ALA A N 1
ATOM 678 C CA . ALA A 1 87 ? -6.284 -3.753 -0.258 1.00 81.56 87 ALA A CA 1
ATOM 679 C C . ALA A 1 87 ? -7.676 -3.190 -0.587 1.00 81.56 87 ALA A C 1
ATOM 681 O O . ALA A 1 87 ? -8.326 -2.627 0.292 1.00 81.56 87 ALA A O 1
ATOM 682 N N . ALA A 1 88 ? -8.190 -3.433 -1.799 1.00 80.62 88 ALA A N 1
ATOM 683 C CA . ALA A 1 88 ? -9.538 -3.019 -2.202 1.00 80.62 88 ALA A CA 1
ATOM 684 C C . ALA A 1 88 ? -10.622 -3.626 -1.297 1.00 80.62 88 ALA A C 1
ATOM 686 O O . ALA A 1 88 ? -11.500 -2.928 -0.778 1.00 80.62 88 ALA A O 1
ATOM 687 N N . LYS A 1 89 ? -10.544 -4.944 -1.065 1.00 81.06 89 LYS A N 1
ATOM 688 C CA . LYS A 1 89 ? -11.459 -5.649 -0.159 1.00 81.06 89 LYS A CA 1
ATOM 689 C C . LYS A 1 89 ? -11.313 -5.173 1.284 1.00 81.06 89 LYS A C 1
ATOM 691 O O . LYS A 1 89 ? -12.320 -5.049 1.974 1.00 81.06 89 LYS A O 1
ATOM 696 N N . GLY A 1 90 ? -10.092 -4.886 1.724 1.00 81.19 90 GLY A N 1
ATOM 697 C CA . GLY A 1 90 ? -9.770 -4.395 3.058 1.00 81.19 90 GLY A CA 1
ATOM 698 C C . GLY A 1 90 ? -10.357 -3.013 3.321 1.00 81.19 90 GLY A C 1
ATOM 699 O O . GLY A 1 90 ? -10.994 -2.823 4.352 1.00 81.19 90 GLY A O 1
ATOM 700 N N . LEU A 1 91 ? -10.222 -2.082 2.372 1.00 79.19 91 LEU A N 1
ATOM 701 C CA . LEU A 1 91 ? -10.822 -0.746 2.440 1.00 79.19 91 LEU A CA 1
ATOM 702 C C . LEU A 1 91 ? -12.349 -0.821 2.486 1.00 79.19 91 LEU A C 1
ATOM 704 O O . LEU A 1 91 ? -12.975 -0.223 3.359 1.00 79.19 91 LEU A O 1
ATOM 708 N N . ARG A 1 92 ? -12.957 -1.626 1.605 1.00 79.62 92 ARG A N 1
ATOM 709 C CA . ARG A 1 92 ? -14.408 -1.854 1.618 1.00 79.62 92 ARG A CA 1
ATOM 710 C C . ARG A 1 92 ? -14.872 -2.462 2.942 1.00 79.62 92 ARG A C 1
ATOM 712 O O . ARG A 1 92 ? -15.875 -2.025 3.495 1.00 79.62 92 ARG A O 1
ATOM 719 N N . TYR A 1 93 ? -14.156 -3.460 3.451 1.00 78.38 93 TYR A N 1
ATOM 720 C CA . TYR A 1 93 ? -14.484 -4.107 4.719 1.00 78.38 93 TYR A CA 1
ATOM 721 C C . TYR A 1 93 ? -14.362 -3.137 5.901 1.00 78.38 93 TYR A C 1
ATOM 723 O O . TYR A 1 93 ? -15.228 -3.125 6.771 1.00 78.38 93 TYR A O 1
ATOM 731 N N . GLN A 1 94 ? -13.335 -2.283 5.906 1.00 77.50 94 GLN A N 1
ATOM 732 C CA . GLN A 1 94 ? -13.173 -1.237 6.916 1.00 77.50 94 GLN A CA 1
ATOM 733 C C . GLN A 1 94 ? -14.314 -0.224 6.878 1.00 77.50 94 GLN A C 1
ATOM 735 O O . GLN A 1 94 ? -14.884 0.050 7.927 1.00 77.50 94 GLN A O 1
ATOM 740 N N . ALA A 1 95 ? -14.694 0.256 5.693 1.00 77.31 95 ALA A N 1
ATOM 741 C CA . ALA A 1 95 ? -15.800 1.197 5.540 1.00 77.31 95 ALA A CA 1
ATOM 742 C C . ALA A 1 95 ? -17.153 0.598 5.966 1.00 77.31 95 ALA A C 1
ATOM 744 O O . ALA A 1 95 ? -17.937 1.248 6.641 1.00 77.31 95 ALA A O 1
ATOM 745 N N . LEU A 1 96 ? -17.424 -0.669 5.639 1.00 77.31 96 LEU A N 1
ATOM 746 C CA . LEU A 1 96 ? -18.680 -1.320 6.037 1.00 77.31 96 LEU A CA 1
ATOM 747 C C . LEU A 1 96 ? -18.780 -1.570 7.548 1.00 77.31 96 LEU A C 1
ATOM 749 O O . LEU A 1 96 ? -19.886 -1.678 8.081 1.00 77.31 96 LEU A O 1
ATOM 753 N N . MET A 1 97 ? -17.635 -1.696 8.223 1.00 73.12 97 MET A N 1
ATOM 754 C CA . MET A 1 97 ? -17.557 -1.972 9.658 1.00 73.12 97 MET A CA 1
ATOM 755 C C . MET A 1 97 ? -17.360 -0.710 10.509 1.00 73.12 97 MET A C 1
ATOM 757 O O . MET A 1 97 ? -17.369 -0.804 11.740 1.00 73.12 97 MET A O 1
ATOM 761 N N . THR A 1 98 ? -17.189 0.455 9.878 1.00 76.50 98 THR A N 1
ATOM 762 C CA . THR A 1 98 ? -17.279 1.760 10.532 1.00 76.50 98 THR A CA 1
ATOM 763 C C . THR A 1 98 ? -18.718 2.266 10.472 1.00 76.50 98 THR A C 1
ATOM 765 O O . THR A 1 98 ? -19.361 2.306 9.421 1.00 76.50 98 THR A O 1
ATOM 768 N N . SER A 1 99 ? -19.239 2.690 11.619 1.00 74.12 99 SER A N 1
ATOM 769 C CA . SER A 1 99 ? -20.505 3.420 11.688 1.00 74.12 99 SER A CA 1
ATOM 770 C C . SER A 1 99 ? -20.325 4.713 12.466 1.00 74.12 99 SER A C 1
ATOM 772 O O . SER A 1 99 ? -19.677 4.708 13.519 1.00 74.12 99 SER A O 1
ATOM 774 N N . LEU A 1 100 ? -20.946 5.782 11.976 1.00 75.69 100 LEU A N 1
ATOM 775 C CA . LEU A 1 100 ? -21.048 7.071 12.652 1.00 75.69 100 LEU A CA 1
ATOM 776 C C . LEU A 1 100 ? -22.534 7.365 12.881 1.00 75.69 100 LEU A C 1
ATOM 778 O O . LEU A 1 100 ? -23.338 7.247 11.962 1.00 75.69 100 LEU A O 1
ATOM 782 N N . ASN A 1 101 ? -22.913 7.678 14.119 1.00 71.44 101 ASN A N 1
ATOM 783 C CA . ASN A 1 101 ? -24.298 7.975 14.522 1.00 71.44 101 ASN A CA 1
ATOM 784 C C . ASN A 1 101 ? -25.311 6.874 14.139 1.00 71.44 101 ASN A C 1
ATOM 786 O O . ASN A 1 101 ? -26.448 7.162 13.775 1.00 71.44 101 ASN A O 1
ATOM 790 N N . GLY A 1 102 ? -24.894 5.603 14.144 1.00 71.50 102 GLY A N 1
ATOM 791 C CA . GLY A 1 102 ? -25.738 4.476 13.718 1.00 71.50 102 GLY A CA 1
ATOM 792 C C . GLY A 1 102 ? -25.872 4.299 12.197 1.00 71.50 102 GLY A C 1
ATOM 793 O O . GLY A 1 102 ? -26.372 3.264 11.757 1.00 71.50 102 GLY A O 1
ATOM 794 N N . VAL A 1 103 ? -25.362 5.232 11.385 1.00 76.75 103 VAL A N 1
ATOM 795 C CA . VAL A 1 103 ? -25.304 5.111 9.922 1.00 76.75 103 VAL A CA 1
ATOM 796 C C . VAL A 1 103 ? -24.006 4.402 9.532 1.00 76.75 103 VAL A C 1
ATOM 798 O O . VAL A 1 103 ? -22.905 4.824 9.891 1.00 76.75 103 VAL A O 1
ATOM 801 N N . ARG A 1 104 ? -24.128 3.277 8.822 1.00 73.75 104 ARG A N 1
ATOM 802 C CA . ARG A 1 104 ? -22.978 2.527 8.290 1.00 73.75 104 ARG A CA 1
ATOM 803 C C . ARG A 1 104 ? -22.507 3.173 6.994 1.00 73.75 104 ARG A C 1
ATOM 805 O O . ARG A 1 104 ? -23.334 3.515 6.151 1.00 73.75 104 ARG A O 1
ATOM 812 N N . PHE A 1 105 ? -21.197 3.289 6.801 1.00 74.00 105 PHE A N 1
ATOM 813 C CA . PHE A 1 105 ? -20.671 3.788 5.534 1.00 74.00 105 PHE A CA 1
ATOM 814 C C . PHE A 1 105 ? -20.821 2.717 4.445 1.00 74.00 105 PHE A C 1
ATOM 816 O O . PHE A 1 105 ? -20.180 1.667 4.469 1.00 74.00 105 PHE A O 1
ATOM 823 N N . SER A 1 106 ? -21.673 2.976 3.453 1.00 73.81 106 SER A N 1
ATOM 824 C CA . SER A 1 106 ? -21.779 2.136 2.259 1.00 73.81 106 SER A CA 1
ATOM 825 C C . SER A 1 106 ? -20.768 2.600 1.211 1.00 73.81 106 SER A C 1
ATOM 827 O O . SER A 1 106 ? -21.041 3.508 0.426 1.00 73.81 106 SER A O 1
ATOM 829 N N . PHE A 1 107 ? -19.584 1.987 1.185 1.00 68.94 107 PHE A N 1
ATOM 830 C CA . PHE A 1 107 ? -18.584 2.291 0.161 1.00 68.94 107 PHE A CA 1
ATOM 831 C C . PHE A 1 107 ? -18.818 1.450 -1.104 1.00 68.94 107 PHE A C 1
ATOM 833 O O . PHE A 1 107 ? -18.503 0.256 -1.154 1.00 68.94 107 PHE A O 1
ATOM 840 N N . ASN A 1 108 ? -19.359 2.085 -2.146 1.00 67.12 108 ASN A N 1
ATOM 841 C CA . ASN A 1 108 ? -19.526 1.495 -3.474 1.00 67.12 108 ASN A CA 1
ATOM 842 C C . ASN A 1 108 ? -18.216 1.575 -4.271 1.00 67.12 108 ASN A C 1
ATOM 844 O O . ASN A 1 108 ? -18.108 2.299 -5.254 1.00 67.12 108 ASN A O 1
ATOM 848 N N . CYS A 1 109 ? -17.199 0.822 -3.851 1.00 64.75 109 CYS A N 1
ATOM 849 C CA . CYS A 1 109 ? -15.997 0.670 -4.667 1.00 64.75 109 CYS A CA 1
ATOM 850 C C . CYS A 1 109 ? -16.319 -0.226 -5.868 1.00 64.75 109 CYS A C 1
ATOM 852 O O . CYS A 1 109 ? -16.587 -1.422 -5.695 1.00 64.75 109 CYS A O 1
ATOM 854 N N . SER A 1 110 ? -16.310 0.330 -7.081 1.00 74.06 110 SER A N 1
ATOM 855 C CA . SER A 1 110 ? -16.359 -0.494 -8.285 1.00 74.06 110 SER A CA 1
ATOM 856 C C . SER A 1 110 ? -15.004 -1.193 -8.433 1.00 74.06 110 SER A C 1
ATOM 858 O O . SER A 1 110 ? -13.969 -0.557 -8.619 1.00 74.06 110 SER A O 1
ATOM 860 N N . LEU A 1 111 ? -14.994 -2.526 -8.326 1.00 68.50 111 LEU A N 1
ATOM 861 C CA . LEU A 1 111 ? -13.752 -3.304 -8.419 1.00 68.50 111 LEU A CA 1
ATOM 862 C C . LEU A 1 111 ? -13.038 -3.046 -9.756 1.00 68.50 111 LEU A C 1
ATOM 864 O O . LEU A 1 111 ? -11.817 -2.972 -9.795 1.00 68.50 111 LEU A O 1
ATOM 868 N N . LYS A 1 112 ? -13.814 -2.839 -10.830 1.00 71.00 112 LYS A N 1
ATOM 869 C CA . LYS A 1 112 ? -13.309 -2.494 -12.165 1.00 71.00 112 LYS A CA 1
ATOM 870 C C . LYS A 1 112 ? -12.649 -1.112 -12.207 1.00 71.00 112 LYS A C 1
ATOM 872 O O . LYS A 1 112 ? -11.579 -0.991 -12.789 1.00 71.00 112 LYS A O 1
ATOM 877 N N . GLY A 1 113 ? -13.254 -0.098 -11.580 1.00 73.56 113 GLY A N 1
ATOM 878 C CA . GLY A 1 113 ? -12.696 1.256 -11.540 1.00 73.56 113 GLY A CA 1
ATOM 879 C C . GLY A 1 113 ? -11.406 1.315 -10.729 1.00 73.56 113 GLY A C 1
ATOM 880 O O . GLY A 1 113 ? -10.415 1.865 -11.196 1.00 73.56 113 GLY A O 1
ATOM 881 N N . PHE A 1 114 ? -11.380 0.651 -9.570 1.00 74.06 114 PHE A N 1
ATOM 882 C CA . PHE A 1 114 ? -10.175 0.552 -8.748 1.00 74.06 114 PHE A CA 1
ATOM 883 C C . PHE A 1 114 ? -9.029 -0.147 -9.492 1.00 74.06 114 PHE A C 1
ATOM 885 O O . PHE A 1 114 ? -7.904 0.336 -9.495 1.00 74.06 114 PHE A O 1
ATOM 892 N N . TRP A 1 115 ? -9.316 -1.247 -10.195 1.00 73.06 115 TRP A N 1
ATOM 893 C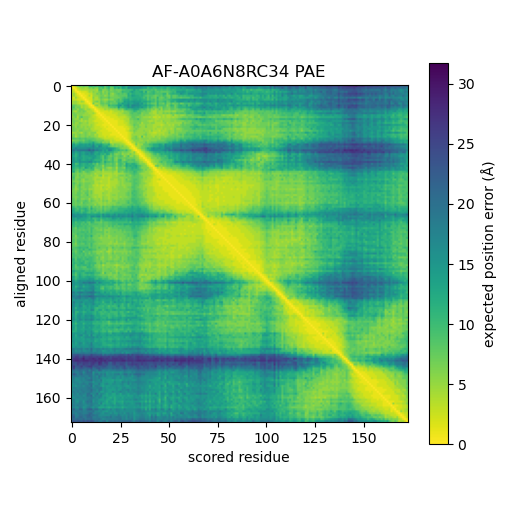 CA . TRP A 1 115 ? -8.299 -1.960 -10.973 1.00 73.06 115 TRP A CA 1
ATOM 894 C C . TRP A 1 115 ? -7.770 -1.134 -12.152 1.00 73.06 115 TRP A C 1
ATOM 896 O O . TRP A 1 115 ? -6.568 -1.116 -12.411 1.00 73.06 115 TRP A O 1
ATOM 906 N N . TRP A 1 116 ? -8.653 -0.408 -12.844 1.00 73.25 116 TRP A N 1
ATOM 907 C CA . TRP A 1 116 ? -8.263 0.476 -13.942 1.00 73.25 116 TRP A CA 1
ATOM 908 C C . TRP A 1 116 ? -7.325 1.587 -13.471 1.00 73.25 116 TRP A C 1
ATOM 910 O O . TRP A 1 116 ? -6.278 1.830 -14.069 1.00 73.25 116 TRP A O 1
ATOM 920 N N . VAL A 1 117 ? -7.687 2.222 -12.360 1.00 73.62 117 VAL A N 1
ATOM 921 C CA . VAL A 1 117 ? -6.936 3.327 -11.773 1.00 73.62 117 VAL A CA 1
ATOM 922 C C . VAL A 1 117 ? -5.605 2.858 -11.189 1.00 73.62 117 VAL A C 1
ATOM 924 O O . VAL A 1 117 ? -4.583 3.487 -11.431 1.00 73.62 117 VAL A O 1
ATOM 927 N N . THR A 1 118 ? -5.581 1.754 -10.440 1.00 74.75 118 THR A N 1
ATOM 928 C CA . THR A 1 118 ? -4.349 1.331 -9.760 1.00 74.75 118 THR A CA 1
ATOM 929 C C . THR A 1 118 ? -3.390 0.540 -10.650 1.00 74.75 118 THR A C 1
ATOM 931 O O . THR A 1 118 ? -2.202 0.502 -10.355 1.00 74.75 118 THR A O 1
ATOM 934 N N . PHE A 1 119 ? -3.861 -0.098 -11.724 1.00 75.19 119 PHE A N 1
ATOM 935 C CA . PHE A 1 119 ? -3.013 -0.929 -12.588 1.00 75.19 119 PHE A CA 1
ATOM 936 C C . PHE A 1 119 ? -2.842 -0.315 -13.976 1.00 75.19 119 PHE A C 1
ATOM 938 O O . PHE A 1 119 ? -1.725 -0.042 -14.408 1.00 75.19 119 PHE A O 1
ATOM 945 N N . PHE A 1 120 ? -3.951 -0.068 -14.673 1.00 79.69 120 PHE A N 1
ATOM 946 C CA . PHE A 1 120 ? -3.916 0.324 -16.081 1.00 79.69 120 PHE A CA 1
ATOM 947 C C . PHE A 1 120 ? -3.345 1.729 -16.267 1.00 79.69 120 PHE A C 1
ATOM 949 O O . PHE A 1 120 ? -2.513 1.938 -17.143 1.00 79.69 120 PHE A O 1
ATOM 956 N N . LEU A 1 121 ? -3.739 2.674 -15.412 1.00 78.19 121 LEU A N 1
ATOM 957 C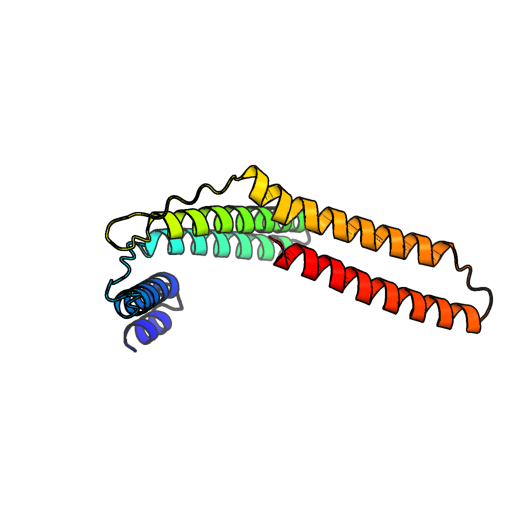 CA . LEU A 1 121 ? -3.268 4.054 -15.473 1.00 78.19 121 LEU A CA 1
ATOM 958 C C . LEU A 1 121 ? -1.747 4.183 -15.245 1.00 78.19 121 LEU A C 1
ATOM 960 O O . LEU A 1 121 ? -1.082 4.726 -16.128 1.00 78.19 121 LEU A O 1
ATOM 964 N N . PRO A 1 122 ? -1.142 3.656 -14.159 1.00 77.19 122 PRO A N 1
ATOM 965 C CA . PRO A 1 122 ? 0.298 3.790 -13.958 1.00 77.19 122 PRO A CA 1
ATOM 966 C C . PRO A 1 122 ? 1.117 3.007 -14.987 1.00 77.19 122 PRO A C 1
ATOM 968 O O . PRO A 1 122 ? 2.176 3.478 -15.390 1.00 77.19 122 PRO A O 1
ATOM 971 N N . ILE A 1 123 ? 0.627 1.856 -15.463 1.00 81.56 123 ILE A N 1
ATOM 972 C CA . ILE A 1 123 ? 1.289 1.098 -16.534 1.00 81.56 123 ILE A CA 1
ATOM 973 C C . ILE A 1 123 ? 1.246 1.876 -17.850 1.00 81.56 123 ILE A C 1
ATOM 975 O O . ILE A 1 123 ? 2.271 1.995 -18.517 1.00 81.56 123 ILE A O 1
ATOM 979 N N . LEU A 1 124 ? 0.097 2.452 -18.214 1.00 81.94 124 LEU A N 1
ATOM 980 C CA . LEU A 1 124 ? -0.040 3.279 -19.412 1.00 81.94 124 LEU A CA 1
ATOM 981 C C . LEU A 1 124 ? 0.892 4.496 -19.352 1.00 81.94 124 LEU A C 1
ATOM 983 O O . LEU A 1 124 ? 1.552 4.815 -20.339 1.00 81.94 124 LEU A O 1
ATOM 987 N N . MET A 1 125 ? 0.995 5.140 -18.187 1.00 78.44 125 MET A N 1
ATOM 988 C CA . MET A 1 125 ? 1.908 6.265 -17.979 1.00 78.44 125 MET A CA 1
ATOM 989 C C . MET A 1 125 ? 3.377 5.842 -18.029 1.00 78.44 125 MET A C 1
ATOM 991 O O . MET A 1 125 ? 4.178 6.534 -18.654 1.00 78.44 125 MET A O 1
ATOM 995 N N . ALA A 1 126 ? 3.736 4.697 -17.443 1.00 79.31 126 ALA A N 1
ATOM 996 C CA . ALA A 1 126 ? 5.092 4.155 -17.508 1.00 79.31 126 ALA A CA 1
ATOM 997 C C . ALA A 1 126 ? 5.493 3.784 -18.946 1.00 79.31 126 ALA A C 1
ATOM 999 O O . ALA A 1 126 ? 6.607 4.088 -19.371 1.00 79.31 126 ALA A O 1
ATOM 1000 N N . ILE A 1 127 ? 4.579 3.192 -19.723 1.00 84.25 127 ILE A N 1
ATOM 1001 C CA . ILE A 1 127 ? 4.788 2.894 -21.148 1.00 84.25 127 ILE A CA 1
ATOM 1002 C C . ILE A 1 127 ? 4.933 4.191 -21.948 1.00 84.25 127 ILE A C 1
ATOM 1004 O O . ILE A 1 127 ? 5.858 4.306 -22.751 1.00 84.25 127 ILE A O 1
ATOM 1008 N N . GLY A 1 128 ? 4.067 5.183 -21.712 1.00 82.25 128 GLY A N 1
ATOM 1009 C CA . GLY A 1 128 ? 4.154 6.494 -22.357 1.00 82.25 128 GLY A CA 1
ATOM 1010 C C . GLY A 1 128 ? 5.490 7.185 -22.075 1.00 82.25 128 GLY A C 1
ATOM 1011 O O . GLY A 1 128 ? 6.163 7.636 -22.999 1.00 82.25 128 GLY A O 1
ATOM 1012 N N . MET A 1 129 ? 5.928 7.185 -20.816 1.00 78.56 129 MET A N 1
ATOM 1013 C CA . MET A 1 129 ? 7.227 7.720 -20.404 1.00 78.56 129 MET A CA 1
ATOM 1014 C C . MET A 1 129 ? 8.392 6.962 -21.058 1.00 78.56 129 MET A C 1
ATOM 1016 O O . MET A 1 129 ? 9.301 7.585 -21.607 1.00 78.56 129 MET A O 1
ATOM 1020 N N . GLY A 1 130 ? 8.350 5.626 -21.062 1.00 80.50 130 GLY A N 1
ATOM 1021 C CA . GLY A 1 130 ? 9.361 4.789 -21.710 1.00 80.50 130 GLY A CA 1
ATOM 1022 C C . GLY A 1 130 ? 9.450 5.021 -23.221 1.00 80.50 130 GLY A C 1
ATOM 1023 O O . GLY A 1 130 ? 10.550 5.077 -23.771 1.00 80.50 130 GLY A O 1
ATOM 1024 N N . ALA A 1 131 ? 8.316 5.234 -23.893 1.00 81.38 131 ALA A N 1
ATOM 1025 C CA . ALA A 1 131 ? 8.275 5.556 -25.317 1.00 81.38 131 ALA A CA 1
ATOM 1026 C C . ALA A 1 131 ? 8.910 6.924 -25.618 1.00 81.38 131 ALA A C 1
ATOM 1028 O O . ALA A 1 131 ? 9.722 7.025 -26.538 1.00 81.38 131 ALA A O 1
ATOM 1029 N N . VAL A 1 132 ? 8.610 7.958 -24.822 1.00 78.12 132 VAL A N 1
ATOM 1030 C CA . VAL A 1 132 ? 9.228 9.292 -24.967 1.00 78.12 132 VAL A CA 1
ATOM 1031 C C . VAL A 1 132 ? 10.743 9.217 -24.756 1.00 78.12 132 VAL A C 1
ATOM 1033 O O . VAL A 1 132 ? 11.506 9.793 -25.535 1.00 78.12 132 VAL A O 1
ATOM 1036 N N . PHE A 1 133 ? 11.192 8.460 -23.752 1.00 75.69 133 PHE A N 1
ATOM 1037 C CA . PHE A 1 133 ? 12.612 8.221 -23.488 1.00 75.69 133 PHE A CA 1
ATOM 1038 C C . PHE A 1 133 ? 13.290 7.514 -24.673 1.00 75.69 133 PHE A C 1
ATOM 1040 O O . PHE A 1 133 ? 14.329 7.959 -25.159 1.00 75.69 133 PHE A O 1
ATOM 1047 N N . PHE A 1 134 ? 12.668 6.462 -25.212 1.00 81.44 134 PHE A N 1
ATOM 1048 C CA . PHE A 1 134 ? 13.194 5.721 -26.359 1.00 81.44 134 PHE A CA 1
ATOM 1049 C C . PHE A 1 134 ? 13.297 6.593 -27.619 1.00 81.44 134 PHE A C 1
ATOM 1051 O O . PHE A 1 134 ? 14.347 6.621 -28.263 1.00 81.44 134 PHE A O 1
ATOM 1058 N N . ILE A 1 135 ? 12.257 7.369 -27.939 1.00 80.12 135 ILE A N 1
ATOM 1059 C CA . ILE A 1 135 ? 12.254 8.302 -29.078 1.00 80.12 135 ILE A CA 1
ATOM 1060 C C . ILE A 1 135 ? 13.366 9.348 -28.922 1.00 80.12 135 ILE A C 1
ATOM 1062 O O . ILE A 1 135 ? 14.108 9.600 -29.873 1.00 80.12 135 ILE A O 1
ATOM 1066 N N . SER A 1 136 ? 13.546 9.890 -27.715 1.00 70.69 136 SER A N 1
ATOM 1067 C CA . SER A 1 136 ? 14.587 10.882 -27.420 1.00 70.69 136 SER A CA 1
ATOM 1068 C C . SER A 1 136 ? 15.998 10.329 -27.657 1.00 70.69 136 SER A C 1
ATOM 1070 O O . SER A 1 136 ? 16.833 11.014 -28.242 1.00 70.69 136 SER A O 1
ATOM 1072 N N . THR A 1 137 ? 16.259 9.064 -27.297 1.00 72.75 137 THR A N 1
ATOM 1073 C CA . THR A 1 137 ? 17.561 8.418 -27.574 1.00 72.75 137 THR A CA 1
ATOM 1074 C C . THR A 1 137 ? 17.817 8.159 -29.057 1.00 72.75 137 THR A C 1
ATOM 1076 O O . THR A 1 137 ? 18.966 8.164 -29.487 1.00 72.75 137 THR A O 1
ATOM 1079 N N . LYS A 1 138 ? 16.769 7.921 -29.856 1.00 70.38 138 LYS A N 1
ATOM 1080 C CA . LYS A 1 138 ? 16.903 7.615 -31.289 1.00 70.38 138 LYS A CA 1
ATOM 1081 C C . LYS A 1 138 ? 17.036 8.863 -32.159 1.00 70.38 138 LYS A C 1
ATOM 1083 O O . LYS A 1 138 ? 17.725 8.802 -33.173 1.00 70.38 138 LYS A O 1
ATOM 1088 N N . MET A 1 139 ? 16.421 9.977 -31.760 1.00 67.12 139 MET A N 1
ATOM 1089 C CA . MET A 1 139 ? 16.503 11.259 -32.476 1.00 67.12 139 MET A CA 1
ATOM 1090 C C . MET A 1 139 ? 17.862 11.959 -32.310 1.00 67.12 139 MET A C 1
ATOM 1092 O O . MET A 1 139 ? 18.252 12.755 -33.159 1.00 67.12 139 MET A O 1
ATOM 1096 N N . LEU A 1 140 ? 18.609 11.643 -31.249 1.00 61.56 140 LEU A N 1
ATOM 1097 C CA . LEU A 1 140 ? 19.936 12.196 -30.969 1.00 61.56 140 LEU A CA 1
ATOM 1098 C C . LEU A 1 140 ? 21.026 11.164 -31.297 1.00 61.56 140 LEU A C 1
ATOM 1100 O O . LEU A 1 140 ? 21.559 10.499 -30.413 1.00 61.56 140 LEU A O 1
ATOM 1104 N N . HIS A 1 141 ? 21.374 11.027 -32.581 1.00 60.03 141 HIS A N 1
ATOM 1105 C CA . HIS A 1 141 ? 22.590 10.309 -32.982 1.00 60.03 141 HIS A CA 1
ATOM 1106 C C . HIS A 1 141 ? 23.812 11.124 -32.531 1.00 60.03 141 HIS A C 1
ATOM 1108 O O . HIS A 1 141 ? 24.120 12.180 -33.087 1.00 60.03 141 HIS A O 1
ATOM 1114 N N . ALA A 1 142 ? 24.464 10.670 -31.461 1.00 59.03 142 ALA A N 1
ATOM 1115 C CA . ALA A 1 142 ? 25.542 11.395 -30.809 1.00 59.03 142 ALA A CA 1
ATOM 1116 C C . ALA A 1 142 ? 26.862 11.257 -31.580 1.00 59.03 142 ALA A C 1
ATOM 1118 O O . ALA A 1 142 ? 27.685 10.396 -31.284 1.00 59.03 142 ALA A O 1
ATOM 1119 N N . ASN A 1 143 ? 27.073 12.126 -32.567 1.00 64.31 143 ASN A N 1
ATOM 1120 C CA . ASN A 1 143 ? 28.321 12.167 -33.335 1.00 64.31 143 ASN A CA 1
ATOM 1121 C C . ASN A 1 143 ? 29.415 13.026 -32.659 1.00 64.31 143 ASN A C 1
ATOM 1123 O O . ASN A 1 143 ? 30.547 13.052 -33.129 1.00 64.31 143 ASN A O 1
ATOM 1127 N N . SER A 1 144 ? 29.096 13.749 -31.574 1.00 71.62 144 SER A N 1
ATOM 1128 C CA . SER A 1 144 ? 30.028 14.655 -30.879 1.00 71.62 144 SER A CA 1
ATOM 1129 C C . SER A 1 144 ? 29.752 14.748 -29.374 1.00 71.62 144 SER A C 1
ATOM 1131 O O . SER A 1 144 ? 28.600 14.672 -28.941 1.00 71.62 144 SER A O 1
ATOM 1133 N N . SER A 1 145 ? 30.789 14.977 -28.564 1.00 70.50 145 SER A N 1
ATOM 1134 C CA . SER A 1 145 ? 30.712 15.058 -27.095 1.00 70.50 145 SER A CA 1
ATOM 1135 C C . SER A 1 145 ? 29.702 16.099 -26.585 1.00 70.50 145 SER A C 1
ATOM 1137 O O . SER A 1 145 ? 29.079 15.896 -25.546 1.00 70.50 145 SER A O 1
ATOM 1139 N N . SER A 1 146 ? 29.470 17.187 -27.329 1.00 70.88 146 SER A N 1
ATOM 1140 C CA . SER A 1 146 ? 28.471 18.214 -26.988 1.00 70.88 146 SER A CA 1
ATOM 1141 C C . SER A 1 146 ? 27.025 17.716 -27.121 1.00 70.88 146 SER A C 1
ATOM 1143 O O . SER A 1 146 ? 26.174 18.055 -26.300 1.00 70.88 146 SER A O 1
ATOM 1145 N N . SER A 1 147 ? 26.747 16.856 -28.104 1.00 69.12 147 SER A N 1
ATOM 1146 C CA . SER A 1 147 ? 25.416 16.268 -28.324 1.00 69.12 147 SER A CA 1
ATOM 1147 C C . SER A 1 147 ? 25.019 15.252 -27.244 1.00 69.12 147 SER A C 1
ATOM 1149 O O . SER A 1 147 ? 23.833 15.105 -26.948 1.00 69.12 147 SER A O 1
ATOM 1151 N N . VAL A 1 148 ? 26.004 14.617 -26.596 1.00 74.31 148 VAL A N 1
ATOM 1152 C CA . VAL A 1 148 ? 25.790 13.706 -25.457 1.00 74.31 148 VAL A CA 1
ATOM 1153 C C . VAL A 1 148 ? 25.328 14.474 -24.219 1.00 74.31 148 VAL A C 1
ATOM 1155 O O . VAL A 1 148 ? 24.418 14.043 -23.520 1.00 74.31 148 VAL A O 1
ATOM 1158 N N . ILE A 1 149 ? 25.915 15.642 -23.949 1.00 78.00 149 ILE A N 1
ATOM 1159 C CA . ILE A 1 149 ? 25.529 16.460 -22.789 1.00 78.00 149 ILE A CA 1
ATOM 1160 C C . ILE A 1 149 ? 24.091 16.965 -22.957 1.00 78.00 149 ILE A C 1
ATOM 1162 O O . ILE A 1 149 ? 23.291 16.892 -22.026 1.00 78.00 149 ILE A O 1
ATOM 1166 N N . ILE A 1 150 ? 23.739 17.419 -24.164 1.00 76.19 150 ILE A N 1
ATOM 1167 C CA . ILE A 1 150 ? 22.393 17.913 -24.472 1.00 76.19 150 ILE A CA 1
ATOM 1168 C C . ILE A 1 150 ? 21.352 16.798 -24.318 1.00 76.19 150 ILE A C 1
ATOM 1170 O O . ILE A 1 150 ? 20.302 17.037 -23.724 1.00 76.19 150 ILE A O 1
ATOM 1174 N N . SER A 1 151 ? 21.636 15.575 -24.781 1.00 70.25 151 SER A N 1
ATOM 1175 C CA . SER A 1 151 ? 20.696 14.456 -24.649 1.00 70.25 151 SER A CA 1
ATOM 1176 C C . SER A 1 151 ? 20.471 14.049 -23.190 1.00 70.25 151 SER A C 1
ATOM 1178 O O . SER A 1 151 ? 19.329 13.823 -22.796 1.00 70.25 151 SER A O 1
ATOM 1180 N N . VAL A 1 152 ? 21.517 14.041 -22.358 1.00 76.81 152 VAL A N 1
ATOM 1181 C CA . VAL A 1 152 ? 21.402 13.738 -20.920 1.00 76.81 152 VAL A CA 1
ATOM 1182 C C . VAL A 1 152 ? 20.546 14.778 -20.192 1.00 76.81 152 VAL A C 1
ATOM 1184 O O . VAL A 1 152 ? 19.670 14.413 -19.407 1.00 76.81 152 VAL A O 1
ATOM 1187 N N . VAL A 1 153 ? 20.745 16.068 -20.478 1.00 81.12 153 VAL A N 1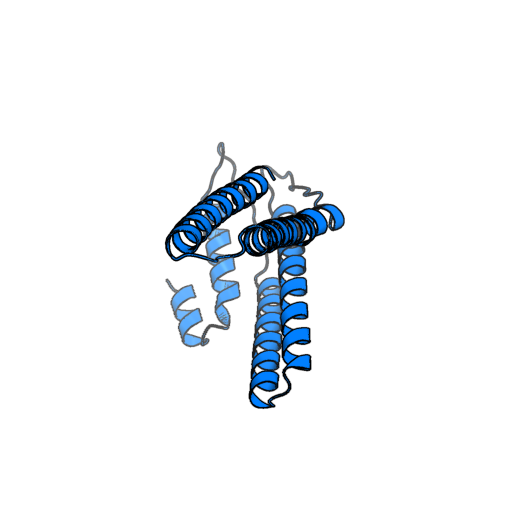
ATOM 1188 C CA . VAL A 1 153 ? 19.955 17.149 -19.864 1.00 81.12 153 VAL A CA 1
ATOM 1189 C C . VAL A 1 153 ? 18.485 17.065 -20.281 1.00 81.12 153 VAL A C 1
ATOM 1191 O O . VAL A 1 153 ? 17.595 17.170 -19.438 1.00 81.12 153 VAL A O 1
ATOM 1194 N N . LEU A 1 154 ? 18.211 16.816 -21.563 1.00 77.19 154 LEU A N 1
ATOM 1195 C CA . LEU A 1 154 ? 16.847 16.707 -22.087 1.00 77.19 154 LEU A CA 1
ATOM 1196 C C . LEU A 1 154 ? 16.106 15.509 -21.468 1.00 77.19 154 LEU A C 1
ATOM 1198 O O . LEU A 1 154 ? 14.941 15.617 -21.090 1.00 77.19 154 LEU A O 1
ATOM 1202 N N . MET A 1 155 ? 16.812 14.399 -21.261 1.00 76.88 155 MET A N 1
ATOM 1203 C CA . MET A 1 155 ? 16.283 13.202 -20.603 1.00 76.88 155 MET A CA 1
ATOM 1204 C C . MET A 1 155 ? 15.969 13.429 -19.126 1.00 76.88 155 MET A C 1
ATOM 1206 O O . MET A 1 155 ? 14.938 12.963 -18.641 1.00 76.88 155 MET A O 1
ATOM 1210 N N . ALA A 1 156 ? 16.811 14.185 -18.417 1.00 79.62 156 ALA A N 1
ATOM 1211 C CA . ALA A 1 156 ? 16.542 14.568 -17.036 1.00 79.62 156 ALA A CA 1
ATOM 1212 C C . ALA A 1 156 ? 15.275 15.436 -16.928 1.00 79.62 156 ALA A C 1
ATOM 1214 O O . ALA A 1 156 ? 14.433 15.188 -16.064 1.00 79.62 156 ALA A O 1
ATOM 1215 N N . ILE A 1 157 ? 15.093 16.400 -17.838 1.00 82.31 157 ILE A N 1
ATOM 1216 C CA . ILE A 1 157 ? 13.905 17.269 -17.873 1.00 82.31 157 ILE A CA 1
ATOM 1217 C C . ILE A 1 157 ? 12.639 16.451 -18.147 1.00 82.31 157 ILE A C 1
ATOM 1219 O O . ILE A 1 157 ? 11.655 16.585 -17.419 1.00 82.31 157 ILE A O 1
ATOM 1223 N N . VAL A 1 158 ? 12.670 15.567 -19.150 1.00 80.31 158 VAL A N 1
ATOM 1224 C CA . VAL A 1 158 ? 11.547 14.666 -19.454 1.00 80.31 158 VAL A CA 1
ATOM 1225 C C . VAL A 1 158 ? 11.213 13.804 -18.239 1.00 80.31 158 VAL A C 1
ATOM 1227 O O . VAL A 1 158 ? 10.044 13.724 -17.871 1.00 80.31 158 VAL A O 1
ATOM 1230 N N . GLY A 1 159 ? 12.228 13.241 -17.574 1.00 77.94 159 GLY A N 1
ATOM 1231 C CA . GLY A 1 159 ? 12.068 12.443 -16.358 1.00 77.94 159 GLY A CA 1
ATOM 1232 C C . GLY A 1 159 ? 11.335 13.193 -15.242 1.00 77.94 159 GLY A C 1
ATOM 1233 O O . GLY A 1 159 ? 10.354 12.686 -14.690 1.00 77.94 159 GLY A O 1
ATOM 1234 N N . ILE A 1 160 ? 11.756 14.426 -14.954 1.00 83.25 160 ILE A N 1
ATOM 1235 C CA . ILE A 1 160 ? 11.139 15.280 -13.927 1.00 83.25 160 ILE A CA 1
ATOM 1236 C C . ILE A 1 160 ? 9.673 15.576 -14.269 1.00 83.25 160 ILE A C 1
ATOM 1238 O O . ILE A 1 160 ? 8.798 15.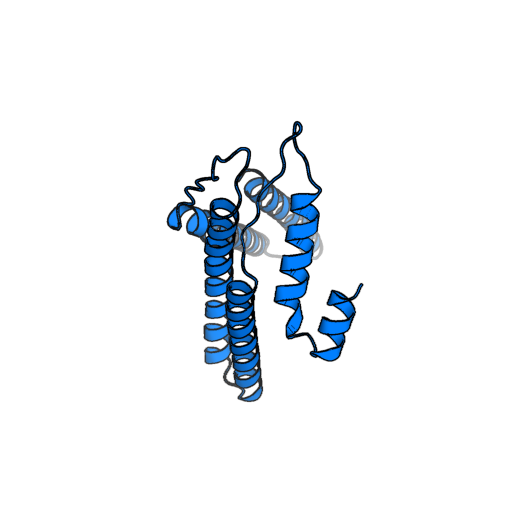438 -13.412 1.00 83.25 160 ILE A O 1
ATOM 1242 N N . VAL A 1 161 ? 9.385 15.927 -15.526 1.00 81.50 161 VAL A N 1
ATOM 1243 C CA . VAL A 1 161 ? 8.016 16.206 -15.983 1.00 81.50 161 VAL A CA 1
ATOM 1244 C C . VAL A 1 161 ? 7.138 14.965 -15.845 1.00 81.50 161 VAL A C 1
ATOM 1246 O O . VAL A 1 161 ? 6.039 15.050 -15.301 1.00 81.50 161 VAL A O 1
ATOM 1249 N N . SER A 1 162 ? 7.624 13.793 -16.254 1.00 75.00 162 SER A N 1
ATOM 1250 C CA . SER A 1 162 ? 6.861 12.547 -16.143 1.00 75.00 162 SER A CA 1
ATOM 1251 C C . SER A 1 162 ? 6.531 12.155 -14.700 1.00 75.00 162 SER A C 1
ATOM 1253 O O . SER A 1 162 ? 5.404 11.740 -14.434 1.00 75.00 162 SER A O 1
ATOM 1255 N N . ILE A 1 163 ? 7.453 12.361 -13.752 1.00 77.31 163 ILE A N 1
ATOM 1256 C CA . ILE A 1 163 ? 7.190 12.147 -12.318 1.00 77.31 163 ILE A CA 1
ATOM 1257 C C . ILE A 1 163 ? 6.108 13.116 -11.819 1.00 77.31 163 ILE A C 1
ATOM 1259 O O . ILE A 1 163 ? 5.223 12.720 -11.059 1.00 77.31 163 ILE A O 1
ATOM 1263 N N . GLY A 1 164 ? 6.139 14.370 -12.280 1.00 77.00 164 GLY A N 1
ATOM 1264 C CA . GLY A 1 164 ? 5.121 15.372 -11.962 1.00 77.00 164 GLY A CA 1
ATOM 1265 C C . GLY A 1 164 ? 3.719 14.974 -12.432 1.00 77.00 164 GLY A C 1
ATOM 1266 O O . GLY A 1 164 ? 2.769 15.056 -11.656 1.00 77.00 164 GLY A O 1
ATOM 1267 N N . ILE A 1 165 ? 3.587 14.481 -13.668 1.00 76.50 165 ILE A N 1
ATOM 1268 C CA . ILE A 1 165 ? 2.296 14.030 -14.216 1.00 76.50 165 ILE A CA 1
ATOM 1269 C C . ILE A 1 165 ? 1.807 12.781 -13.463 1.00 76.50 165 ILE A C 1
ATOM 1271 O O . ILE A 1 165 ? 0.633 12.701 -13.101 1.00 76.50 165 ILE A O 1
ATOM 1275 N N . PHE A 1 166 ? 2.702 11.833 -13.163 1.00 71.19 166 PHE A N 1
ATOM 1276 C CA . PHE A 1 166 ? 2.362 10.623 -12.410 1.00 71.19 166 PHE A CA 1
ATOM 1277 C C . PHE A 1 166 ? 1.787 10.959 -11.028 1.00 71.19 166 PHE A C 1
ATOM 1279 O O . PHE A 1 166 ? 0.686 10.530 -10.686 1.00 71.19 166 PHE A O 1
ATOM 1286 N N . ASN A 1 167 ? 2.476 11.815 -10.271 1.00 73.69 167 ASN A N 1
ATOM 1287 C CA . ASN A 1 167 ? 1.998 12.256 -8.964 1.00 73.69 167 ASN A CA 1
ATOM 1288 C C . ASN A 1 167 ? 0.702 13.073 -9.074 1.00 73.69 167 ASN A C 1
ATOM 1290 O O . ASN A 1 167 ? -0.227 12.840 -8.307 1.00 73.69 167 ASN A O 1
ATOM 1294 N N . GLY A 1 168 ? 0.592 13.975 -10.054 1.00 75.81 168 GLY A N 1
ATOM 1295 C CA . GLY A 1 168 ? -0.619 14.774 -10.272 1.00 75.81 168 GLY A CA 1
ATOM 1296 C C . GLY A 1 168 ? -1.866 13.924 -10.527 1.00 75.81 168 GLY A C 1
ATOM 1297 O O . GLY A 1 168 ? -2.916 14.186 -9.945 1.00 75.81 168 GLY A O 1
ATOM 1298 N N . THR A 1 169 ? -1.749 12.864 -11.334 1.00 69.00 169 THR A N 1
ATOM 1299 C CA . THR A 1 169 ? -2.873 11.944 -11.573 1.00 69.00 169 THR A CA 1
ATOM 1300 C C . THR A 1 169 ? -3.266 11.170 -10.317 1.00 69.00 169 THR A C 1
ATOM 1302 O O . THR A 1 169 ? -4.454 11.087 -10.019 1.00 69.00 169 THR A O 1
ATOM 1305 N N . LEU A 1 170 ? -2.295 10.688 -9.533 1.00 64.25 170 LEU A N 1
ATOM 1306 C CA . LEU A 1 170 ? -2.552 9.966 -8.283 1.00 64.25 170 LEU A CA 1
ATOM 1307 C C . LEU A 1 170 ? -3.273 10.812 -7.226 1.00 64.25 170 LEU A C 1
ATOM 1309 O O . LEU A 1 170 ? -4.095 10.268 -6.499 1.00 64.25 170 LEU A O 1
ATOM 1313 N N . TYR A 1 171 ? -2.992 12.116 -7.142 1.00 68.69 171 TYR A N 1
ATOM 1314 C CA . TYR A 1 171 ? -3.663 13.012 -6.189 1.00 68.69 171 TYR A CA 1
ATOM 1315 C C . TYR A 1 171 ? -5.047 13.490 -6.646 1.00 68.69 171 TYR A C 1
ATOM 1317 O O . TYR A 1 171 ? -5.806 14.014 -5.836 1.00 68.69 171 TYR A O 1
ATOM 1325 N N . SER A 1 172 ? -5.371 13.348 -7.933 1.00 60.72 172 SER A N 1
ATOM 1326 C CA . SER A 1 172 ? -6.672 13.750 -8.491 1.00 60.72 172 SER A CA 1
ATOM 1327 C C . SER A 1 172 ? -7.781 12.697 -8.337 1.00 60.72 172 SER A C 1
ATOM 1329 O O . SER A 1 172 ? -8.928 12.965 -8.697 1.00 60.72 172 SER A O 1
ATOM 1331 N N . LEU A 1 173 ? -7.431 11.513 -7.827 1.00 55.44 173 LEU A N 1
ATOM 1332 C CA . LEU A 1 173 ? -8.290 10.341 -7.625 1.00 55.44 173 LEU A CA 1
ATOM 1333 C C . LEU A 1 173 ? -8.662 10.166 -6.151 1.00 55.44 173 LEU A C 1
ATOM 1335 O O . LEU A 1 173 ? -9.815 9.745 -5.902 1.00 55.44 173 LEU A O 1
#

Secondary structure (DSSP, 8-state):
-HHHHHHHHTTTTTHHHHHHHHHHHHHHH-EETTEEPEE---HHHHHHHHHHHHHHHHHHHHHHHTT-HHHHHHHHHHHHHHHHHHHHHHHHHHHHHEEETTEE------HHHHHIIIIIHHHHHHHHHHHHHHHHHHH----SHHHHHHHHHHHHHHHHHHHHHHHHHHHT-

Solvent-accessible surface area (backbone atoms only — not comparable to full-atom values): 9621 Å² total; per-residue (Å²): 111,71,57,60,54,50,17,61,76,47,76,50,71,41,41,44,46,39,51,40,50,52,51,42,54,51,38,58,72,43,60,62,94,88,41,55,41,48,66,72,74,65,35,64,68,52,42,55,53,51,51,53,50,53,51,52,52,52,54,43,53,52,26,61,78,64,74,38,66,69,61,30,51,53,53,52,52,50,48,56,55,48,49,54,53,50,48,55,51,48,52,43,51,51,36,57,38,32,27,53,89,86,46,61,44,82,64,84,74,50,69,68,58,53,48,42,58,72,46,51,47,56,51,51,50,51,50,53,51,50,49,54,54,52,52,56,59,66,74,54,76,66,86,46,79,69,52,50,56,52,51,54,53,52,50,52,52,53,52,54,51,51,53,50,52,54,52,53,57,64,74,75,109

pLDDT: mean 77.51, std 7.56, range [55.44, 91.88]